Protein AF-A0A9X3UQM2-F1 (afdb_monomer)

Mean predicted aligned error: 10.27 Å

Solvent-accessible surface area (backbone atoms only — not comparable to full-atom values): 9586 Å² total; per-residue (Å²): 133,88,83,88,85,89,82,88,81,83,83,84,80,82,79,82,72,84,77,90,77,88,88,89,77,67,62,52,79,67,23,30,34,14,25,28,22,28,24,20,97,81,62,47,38,34,42,35,31,71,60,41,84,68,39,34,28,44,37,41,42,75,93,56,78,74,27,47,29,42,49,45,74,39,91,89,52,92,56,43,21,35,39,33,29,53,83,61,79,85,76,97,65,50,74,70,59,50,58,73,24,43,55,38,71,34,47,39,29,19,32,47,99,86,72,43,82,40,79,57,64,57,39,79,32,58,30,55,62,23,42,35,39,53,64,39,34,61,31,44,34,75,75,38,56,75,54,50,79,74,43,61,56,76,43,60,27,37,25,36,55,75,47,64,65,133

Foldseek 3Di:
DDDDDDDDDDDDDDDDDDDPDDDDDPCQQQFFQQQWKWAQPVRQWIWGHPLDQQRKTWIHGHPDDIWTKTKDADDPDGAIKMWTFAPQDDDPDDPVSRVVGTLDIAGKWAQAPVRDTHGADGRRHRHGQKMFHPCNLVSCCVVPVVSCVVDPSVRRRMIGGDDGHD

Structure (mmCIF, N/CA/C/O backbone):
data_AF-A0A9X3UQM2-F1
#
_entry.id   AF-A0A9X3UQM2-F1
#
loop_
_atom_site.group_PDB
_atom_site.id
_atom_site.type_symbol
_atom_site.label_atom_id
_atom_site.label_alt_id
_atom_site.label_comp_id
_atom_site.label_asym_id
_atom_site.label_entity_id
_atom_site.label_seq_id
_atom_site.pdbx_PDB_ins_code
_atom_site.Cartn_x
_atom_site.Cartn_y
_atom_site.Cartn_z
_atom_site.occupancy
_atom_site.B_iso_or_equiv
_atom_site.auth_seq_id
_atom_site.auth_comp_id
_atom_site.auth_asym_id
_atom_site.auth_atom_id
_atom_site.pdbx_PDB_model_num
ATOM 1 N N . MET A 1 1 ? 24.537 -74.347 -50.959 1.00 43.81 1 MET A N 1
ATOM 2 C CA . MET A 1 1 ? 25.484 -74.059 -49.858 1.00 43.81 1 MET A CA 1
ATOM 3 C C . MET A 1 1 ? 25.973 -72.628 -50.028 1.00 43.81 1 MET A C 1
ATOM 5 O O . MET A 1 1 ? 26.372 -72.327 -51.144 1.00 43.81 1 MET A O 1
ATOM 9 N N . ARG A 1 2 ? 25.973 -71.830 -48.939 1.00 47.44 2 ARG A N 1
ATOM 10 C CA . ARG A 1 2 ? 26.542 -70.461 -48.794 1.00 47.44 2 ARG A CA 1
ATOM 11 C C . ARG A 1 2 ? 25.783 -69.357 -49.567 1.00 47.44 2 ARG A C 1
ATOM 13 O O . ARG A 1 2 ? 25.494 -69.543 -50.733 1.00 47.44 2 ARG A O 1
ATOM 20 N N . ASN A 1 3 ? 25.393 -68.207 -49.012 1.00 40.47 3 ASN A N 1
ATOM 21 C CA . ASN A 1 3 ? 25.809 -67.484 -47.807 1.00 40.47 3 ASN A CA 1
ATOM 22 C C . ASN A 1 3 ? 24.655 -66.624 -47.254 1.00 40.47 3 ASN A C 1
ATOM 24 O O . ASN A 1 3 ? 23.802 -66.161 -48.004 1.00 40.47 3 ASN A O 1
ATOM 28 N N . ALA A 1 4 ? 24.688 -66.398 -45.940 1.00 52.69 4 ALA A N 1
ATOM 29 C CA . ALA A 1 4 ? 23.843 -65.469 -45.199 1.00 52.69 4 ALA A CA 1
ATOM 30 C C . ALA A 1 4 ? 24.372 -64.024 -45.277 1.00 52.69 4 ALA A C 1
ATOM 32 O O . ALA A 1 4 ? 25.582 -63.826 -45.366 1.00 52.69 4 ALA A O 1
ATOM 33 N N . SER A 1 5 ? 23.472 -63.043 -45.155 1.00 58.25 5 SER A N 1
ATOM 34 C CA . SER A 1 5 ? 23.714 -61.797 -44.409 1.00 58.25 5 SER A CA 1
ATOM 35 C C . SER A 1 5 ? 22.386 -61.067 -44.126 1.00 58.25 5 SER A C 1
ATOM 37 O O . SER A 1 5 ? 21.577 -60.939 -45.047 1.00 58.25 5 SER A O 1
ATOM 39 N N . PRO A 1 6 ? 22.134 -60.606 -42.885 1.00 60.34 6 PRO A N 1
ATOM 40 C CA . PRO A 1 6 ? 20.903 -59.928 -42.483 1.00 60.34 6 PRO A CA 1
ATOM 41 C C . PRO A 1 6 ? 21.072 -58.401 -42.539 1.00 60.34 6 PRO A C 1
ATOM 43 O O . PRO A 1 6 ? 22.128 -57.880 -42.189 1.00 60.34 6 PRO A O 1
ATOM 46 N N . CYS A 1 7 ? 20.027 -57.669 -42.928 1.00 52.88 7 CYS A N 1
ATOM 47 C CA . CYS A 1 7 ? 19.988 -56.215 -42.776 1.00 52.88 7 CYS A CA 1
ATOM 48 C C . CYS A 1 7 ? 18.897 -55.859 -41.762 1.00 52.88 7 CYS A C 1
ATOM 50 O O . CYS A 1 7 ? 17.706 -56.020 -42.027 1.00 52.88 7 CYS A O 1
ATOM 52 N N . LEU A 1 8 ? 19.349 -55.458 -40.572 1.00 51.81 8 LEU A N 1
ATOM 53 C CA . LEU A 1 8 ? 18.561 -54.880 -39.489 1.00 51.81 8 LEU A CA 1
ATOM 54 C C . LEU A 1 8 ? 17.731 -53.691 -39.999 1.00 51.81 8 LEU A C 1
ATOM 56 O O . LEU A 1 8 ? 18.284 -52.766 -40.589 1.00 51.81 8 LEU A O 1
ATOM 60 N N . LEU A 1 9 ? 16.442 -53.654 -39.664 1.00 48.94 9 LEU A N 1
ATOM 61 C CA . LEU A 1 9 ? 15.661 -52.417 -39.628 1.00 48.94 9 LEU A CA 1
ATOM 62 C C . LEU A 1 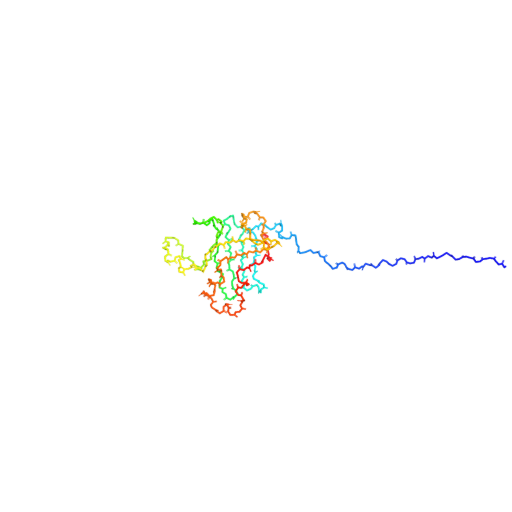9 ? 15.412 -52.068 -38.160 1.00 48.94 9 LEU A C 1
ATOM 64 O O . LEU A 1 9 ? 14.730 -52.792 -37.437 1.00 48.94 9 LEU A O 1
ATOM 68 N N . ALA A 1 10 ? 16.044 -50.983 -37.721 1.00 49.41 10 ALA A N 1
ATOM 69 C CA . ALA A 1 10 ? 15.932 -50.431 -36.382 1.00 49.41 10 ALA A CA 1
ATOM 70 C C . ALA A 1 10 ? 14.553 -49.779 -36.180 1.00 49.41 10 ALA A C 1
ATOM 72 O O . ALA A 1 10 ? 14.163 -48.898 -36.945 1.00 49.41 10 ALA A O 1
ATOM 73 N N . LEU A 1 11 ? 13.831 -50.180 -35.130 1.00 51.81 11 LEU A N 1
ATOM 74 C CA . LEU A 1 11 ? 12.711 -49.411 -34.588 1.00 51.81 11 LEU A CA 1
ATOM 75 C C . LEU A 1 11 ? 13.270 -48.237 -33.773 1.00 51.81 11 LEU A C 1
ATOM 77 O O . LEU A 1 11 ? 13.852 -48.445 -32.711 1.00 51.81 11 LEU A O 1
ATOM 81 N N . ALA A 1 12 ? 13.077 -47.008 -34.247 1.00 51.56 12 ALA A N 1
ATOM 82 C CA . ALA A 1 12 ? 13.293 -45.806 -33.449 1.00 51.56 12 ALA A CA 1
ATOM 83 C C . ALA A 1 12 ? 12.003 -45.481 -32.678 1.00 51.56 12 ALA A C 1
ATOM 85 O O . ALA A 1 12 ? 11.061 -44.918 -33.232 1.00 51.56 12 ALA A O 1
ATOM 86 N N . ALA A 1 13 ? 11.945 -45.864 -31.402 1.00 55.31 13 ALA A N 1
ATOM 87 C CA . ALA A 1 13 ? 10.910 -45.408 -30.482 1.00 55.31 13 ALA A CA 1
ATOM 88 C C . ALA A 1 13 ? 11.300 -44.021 -29.948 1.00 55.31 13 ALA A C 1
ATOM 90 O O . ALA A 1 13 ? 12.234 -43.893 -29.157 1.00 55.31 13 ALA A O 1
ATOM 91 N N . VAL A 1 14 ? 10.607 -42.975 -30.402 1.00 58.88 14 VAL A N 1
ATOM 92 C CA . VAL A 1 14 ? 10.754 -41.615 -29.867 1.00 58.88 14 VAL A CA 1
ATOM 93 C C . VAL A 1 14 ? 9.979 -41.545 -28.552 1.00 58.88 14 VAL A C 1
ATOM 95 O O . VAL A 1 14 ? 8.756 -41.435 -28.543 1.00 58.88 14 VAL A O 1
ATOM 98 N N . LEU A 1 15 ? 10.693 -41.651 -27.433 1.00 54.69 15 LEU A N 1
ATOM 99 C CA . LEU A 1 15 ? 10.165 -41.355 -26.104 1.00 54.69 15 LEU A CA 1
ATOM 100 C C . LEU A 1 15 ? 10.040 -39.832 -25.965 1.00 54.69 15 LEU A C 1
ATOM 102 O O . LEU A 1 15 ? 11.033 -39.143 -25.738 1.00 54.69 15 LEU A O 1
ATOM 106 N N . MET A 1 16 ? 8.825 -39.301 -26.116 1.00 62.22 16 MET A N 1
ATOM 107 C CA . MET A 1 16 ? 8.509 -37.948 -25.658 1.00 62.22 16 MET A CA 1
ATOM 108 C C . MET A 1 16 ? 8.443 -37.968 -24.129 1.00 62.22 16 MET A C 1
ATOM 110 O O . MET A 1 16 ? 7.482 -38.466 -23.546 1.00 62.22 16 MET A O 1
ATOM 114 N N . LEU A 1 17 ? 9.489 -37.460 -23.482 1.00 60.94 17 LEU A N 1
ATOM 115 C CA . LEU A 1 17 ? 9.449 -37.122 -22.064 1.00 60.94 17 LEU A CA 1
ATOM 116 C C . LEU A 1 17 ? 8.613 -35.840 -21.903 1.00 60.94 17 LEU A C 1
ATOM 118 O O . LEU A 1 17 ? 8.848 -34.887 -22.651 1.00 60.94 17 LEU A O 1
ATOM 122 N N . PRO A 1 18 ? 7.662 -35.770 -20.955 1.00 51.25 18 PRO A N 1
ATOM 123 C CA . PRO A 1 18 ? 7.092 -34.490 -20.566 1.00 51.25 18 PRO A CA 1
ATOM 124 C C . PRO A 1 18 ? 8.217 -33.640 -19.967 1.00 51.25 18 PRO A C 1
ATOM 126 O O . PRO A 1 18 ? 8.963 -34.119 -19.116 1.00 51.25 18 PRO A O 1
ATOM 129 N N . VAL A 1 19 ? 8.359 -32.402 -20.435 1.00 63.69 19 VAL A N 1
ATOM 130 C CA . VAL A 1 19 ? 9.179 -31.378 -19.780 1.00 63.69 19 VAL A CA 1
ATOM 131 C C . VAL A 1 19 ? 8.294 -30.760 -18.696 1.00 63.69 19 VAL A C 1
ATOM 133 O O . VAL A 1 19 ? 7.374 -30.022 -19.043 1.00 63.69 19 VAL A O 1
ATOM 136 N N . PRO A 1 20 ? 8.477 -31.069 -17.399 1.00 56.91 20 PRO A N 1
ATOM 137 C CA . PRO A 1 20 ? 7.855 -30.278 -16.358 1.00 56.91 20 PRO A CA 1
ATOM 138 C C . PRO A 1 20 ? 8.666 -28.992 -16.218 1.00 56.91 20 PRO A C 1
ATOM 140 O O . PRO A 1 20 ? 9.826 -29.013 -15.811 1.00 56.91 20 PRO A O 1
ATOM 143 N N . GLY A 1 21 ? 8.052 -27.874 -16.571 1.00 57.12 21 GLY A N 1
ATOM 144 C CA . GLY A 1 21 ? 8.591 -26.563 -16.260 1.00 57.12 21 GLY A CA 1
ATOM 145 C C . GLY A 1 21 ? 8.309 -25.554 -17.354 1.00 57.12 21 GLY A C 1
ATOM 146 O O . GLY A 1 21 ? 8.503 -25.843 -18.530 1.00 57.12 21 GLY A O 1
ATOM 147 N N . GLN A 1 22 ? 7.969 -24.349 -16.897 1.00 52.22 22 GLN A N 1
ATOM 148 C CA . GLN A 1 22 ? 7.834 -23.089 -17.631 1.00 52.22 22 GLN A CA 1
ATOM 149 C C . GLN A 1 22 ? 6.412 -22.774 -18.120 1.00 52.22 22 GLN A C 1
ATOM 151 O O . GLN A 1 22 ? 6.042 -23.171 -19.216 1.00 52.22 22 GLN A O 1
ATOM 156 N N . THR A 1 23 ? 5.664 -21.991 -17.325 1.00 44.75 23 THR A N 1
ATOM 157 C CA . THR A 1 23 ? 5.273 -20.601 -17.670 1.00 44.75 23 THR A CA 1
ATOM 158 C C . THR A 1 23 ? 4.591 -19.896 -16.483 1.00 44.75 23 THR A C 1
ATOM 160 O O . THR A 1 23 ? 3.390 -19.663 -16.512 1.00 44.75 23 THR A O 1
ATOM 163 N N . GLU A 1 24 ? 5.337 -19.501 -15.455 1.00 50.09 24 GLU A N 1
ATOM 164 C CA . GLU A 1 24 ? 4.841 -18.577 -14.417 1.00 50.09 24 GLU A CA 1
ATOM 165 C C . GLU A 1 24 ? 5.937 -17.553 -14.111 1.00 50.09 24 GLU A C 1
ATOM 167 O O . GLU A 1 24 ? 6.509 -17.549 -13.037 1.00 50.09 24 GLU A O 1
ATOM 172 N N . ASP A 1 25 ? 6.339 -16.758 -15.110 1.00 49.91 25 ASP A N 1
ATOM 173 C CA . ASP A 1 25 ? 7.289 -15.650 -14.872 1.00 49.91 25 ASP A CA 1
ATOM 174 C C . ASP A 1 25 ? 7.278 -14.562 -15.966 1.00 49.91 25 ASP A C 1
ATOM 176 O O . ASP A 1 25 ? 8.232 -13.816 -16.181 1.00 49.91 25 ASP A O 1
ATOM 180 N N . THR A 1 26 ? 6.194 -14.482 -16.747 1.00 49.75 26 THR A N 1
ATOM 181 C CA . THR A 1 26 ? 6.040 -13.452 -17.800 1.00 49.75 26 THR A CA 1
ATOM 182 C C . THR A 1 26 ? 4.916 -12.460 -17.527 1.00 49.75 26 THR A C 1
ATOM 184 O O . THR A 1 26 ? 4.798 -11.473 -18.253 1.00 49.75 26 THR A O 1
ATOM 187 N N . VAL A 1 27 ? 4.128 -12.684 -16.472 1.00 50.81 27 VAL A N 1
ATOM 188 C CA . VAL A 1 27 ? 3.041 -11.784 -16.064 1.00 50.81 27 VAL A CA 1
ATOM 189 C C . VAL A 1 27 ? 3.605 -10.556 -15.339 1.00 50.81 27 VAL A C 1
ATOM 191 O O . VAL A 1 27 ? 3.231 -9.439 -15.682 1.00 50.81 27 VAL A O 1
ATOM 194 N N . ALA A 1 28 ? 4.595 -10.722 -14.450 1.00 52.94 28 ALA A N 1
ATOM 195 C CA . ALA A 1 28 ? 5.180 -9.611 -13.687 1.00 52.94 28 ALA A CA 1
ATOM 196 C C . ALA A 1 28 ? 5.836 -8.538 -14.578 1.00 52.94 28 ALA A C 1
ATOM 198 O O . ALA A 1 28 ? 5.571 -7.352 -14.430 1.00 52.94 28 ALA A O 1
ATOM 199 N N . ARG A 1 29 ? 6.612 -8.938 -15.599 1.00 54.03 29 ARG A N 1
ATOM 200 C CA . ARG A 1 29 ? 7.302 -7.984 -16.497 1.00 54.03 29 ARG A CA 1
ATOM 201 C C . ARG A 1 29 ? 6.381 -7.213 -17.449 1.00 54.03 29 ARG A C 1
ATOM 203 O O . ARG A 1 29 ? 6.867 -6.347 -18.173 1.00 54.03 29 ARG A O 1
ATOM 210 N N . ARG A 1 30 ? 5.090 -7.547 -17.505 1.00 73.81 30 ARG A N 1
ATOM 211 C CA . ARG A 1 30 ? 4.103 -6.873 -18.364 1.00 73.81 30 ARG A CA 1
ATOM 212 C C . ARG A 1 30 ? 2.984 -6.204 -17.591 1.00 73.81 30 ARG A C 1
ATOM 214 O O . ARG A 1 30 ? 2.207 -5.506 -18.227 1.00 73.81 30 ARG A O 1
ATOM 221 N N . CYS A 1 31 ? 2.883 -6.427 -16.286 1.00 91.94 31 CYS A N 1
ATOM 222 C CA . CYS A 1 31 ? 1.831 -5.820 -15.500 1.00 91.94 31 CYS A CA 1
ATOM 223 C C . CYS A 1 31 ? 2.195 -4.368 -15.194 1.00 91.94 31 CYS A C 1
ATOM 225 O O . CYS A 1 31 ? 3.207 -4.156 -14.528 1.00 91.94 31 CYS A O 1
ATOM 227 N N . PRO A 1 32 ? 1.427 -3.368 -15.655 1.00 94.50 32 PRO A N 1
ATOM 228 C CA . PRO A 1 32 ? 1.555 -2.017 -15.132 1.00 94.50 32 PRO A CA 1
ATOM 229 C C . PRO A 1 32 ? 1.274 -2.025 -13.628 1.00 94.50 32 PRO A C 1
ATOM 231 O O . PRO A 1 32 ? 0.353 -2.708 -13.173 1.00 94.50 32 PRO A O 1
ATOM 234 N N . GLN A 1 33 ? 2.034 -1.254 -12.856 1.00 95.06 33 GLN A N 1
ATOM 235 C CA . GLN A 1 33 ? 1.885 -1.155 -11.405 1.00 95.06 33 GLN A CA 1
ATOM 236 C C . GLN A 1 33 ? 0.442 -0.817 -11.003 1.00 95.06 33 GLN A C 1
ATOM 238 O O . GLN A 1 33 ? -0.068 -1.352 -10.021 1.00 95.06 33 GLN A O 1
ATOM 243 N N . VAL A 1 34 ? -0.237 0.013 -11.794 1.00 95.94 34 VAL A N 1
ATOM 244 C CA . VAL A 1 34 ? -1.628 0.424 -11.572 1.00 95.94 34 VAL A CA 1
ATOM 245 C C . VAL A 1 34 ? -2.668 -0.688 -11.788 1.00 95.94 34 VAL A C 1
ATOM 247 O O . VAL A 1 34 ? -3.816 -0.535 -11.391 1.00 95.94 34 VAL A O 1
ATOM 250 N N . LEU A 1 35 ? -2.294 -1.818 -12.390 1.00 96.12 35 LEU A N 1
ATOM 251 C CA . LEU A 1 35 ? -3.168 -2.988 -12.569 1.00 96.12 35 LEU A CA 1
ATOM 252 C C . LEU A 1 35 ? -2.792 -4.145 -11.635 1.00 96.12 35 LEU A C 1
ATOM 254 O O . LEU A 1 35 ? -3.440 -5.193 -11.639 1.00 96.12 35 LEU A O 1
ATOM 258 N N . ALA A 1 36 ? -1.742 -3.983 -10.835 1.00 96.50 36 ALA A N 1
ATOM 259 C CA . ALA A 1 36 ? -1.208 -5.050 -10.010 1.00 96.50 36 ALA A CA 1
ATOM 260 C C . ALA A 1 36 ? -2.112 -5.379 -8.809 1.00 96.50 36 ALA A C 1
ATOM 262 O O . ALA A 1 36 ? -2.691 -4.498 -8.169 1.00 96.50 36 ALA A O 1
ATOM 263 N N . GLY A 1 37 ? -2.197 -6.669 -8.489 1.00 96.94 37 GLY A N 1
ATOM 264 C CA . GLY A 1 37 ? -2.782 -7.189 -7.258 1.00 96.94 37 GLY A CA 1
ATOM 265 C C . GLY A 1 37 ? -1.725 -7.918 -6.433 1.00 96.94 37 GLY A C 1
ATOM 266 O O . GLY A 1 37 ? -1.027 -8.793 -6.951 1.00 96.94 37 GLY A O 1
ATOM 267 N N . TYR A 1 38 ? -1.622 -7.565 -5.156 1.00 96.44 38 TYR A N 1
ATOM 268 C CA . TYR A 1 38 ? -0.663 -8.101 -4.200 1.00 96.44 38 TYR A CA 1
ATOM 269 C C . TYR A 1 38 ? -1.370 -8.809 -3.043 1.00 96.44 38 TYR A C 1
ATOM 271 O O . TYR A 1 38 ? -2.433 -8.363 -2.616 1.00 96.44 38 TYR A O 1
ATOM 279 N N . ALA A 1 39 ? -0.774 -9.869 -2.498 1.00 95.62 39 ALA A N 1
ATOM 280 C CA . ALA A 1 39 ? -1.339 -10.622 -1.380 1.00 95.62 39 ALA A CA 1
ATOM 281 C C . ALA A 1 39 ? -0.283 -11.141 -0.396 1.00 95.62 39 ALA A C 1
ATOM 283 O O . ALA A 1 39 ? 0.851 -11.445 -0.775 1.00 95.62 39 ALA A O 1
ATOM 284 N N . ALA A 1 40 ? -0.678 -11.281 0.869 1.00 92.88 40 ALA A N 1
ATOM 285 C CA . ALA A 1 40 ? 0.031 -12.121 1.829 1.00 92.88 40 ALA A CA 1
ATOM 286 C C . ALA A 1 40 ? -0.061 -13.599 1.402 1.00 92.88 40 ALA A C 1
ATOM 288 O O . ALA A 1 40 ? -0.925 -13.971 0.611 1.00 92.88 40 ALA A O 1
ATOM 289 N N . ASN A 1 41 ? 0.811 -14.466 1.926 1.00 87.31 41 ASN A N 1
ATOM 290 C CA . ASN A 1 41 ? 0.908 -15.859 1.456 1.00 87.31 41 ASN A CA 1
ATOM 291 C C . ASN A 1 41 ? -0.378 -16.688 1.634 1.00 87.31 41 ASN A C 1
ATOM 293 O O . ASN A 1 41 ? -0.534 -17.712 0.974 1.00 87.31 41 ASN A O 1
ATOM 297 N N . ASP A 1 42 ? -1.254 -16.299 2.559 1.00 85.81 42 ASP A N 1
ATOM 298 C CA . ASP A 1 42 ? -2.521 -16.970 2.856 1.00 85.81 42 ASP A CA 1
ATOM 299 C C . ASP A 1 42 ? -3.743 -16.270 2.232 1.00 85.81 42 ASP A C 1
ATOM 301 O O . ASP A 1 42 ? -4.879 -16.631 2.546 1.00 85.81 42 ASP A O 1
ATOM 305 N N . ASP A 1 43 ? -3.510 -15.264 1.378 1.00 88.00 43 ASP A N 1
ATOM 306 C CA . ASP A 1 43 ? -4.510 -14.399 0.738 1.00 88.00 43 ASP A CA 1
ATOM 307 C C . ASP A 1 43 ? -5.446 -13.649 1.705 1.00 88.00 43 ASP A C 1
ATOM 309 O O . ASP A 1 43 ? -6.406 -12.997 1.274 1.00 88.00 43 ASP A O 1
ATOM 313 N N . ALA A 1 44 ? -5.181 -13.689 3.015 1.00 90.50 44 ALA A N 1
ATOM 314 C CA . ALA A 1 44 ? -6.040 -13.056 4.010 1.00 90.50 44 ALA A CA 1
ATOM 315 C C . ALA A 1 44 ? -5.868 -11.530 4.060 1.00 90.50 44 ALA A C 1
ATOM 317 O O . ALA A 1 44 ? -6.737 -10.838 4.592 1.00 90.50 44 ALA A O 1
ATOM 318 N N . VAL A 1 45 ? -4.785 -11.014 3.474 1.00 94.00 45 VAL A N 1
ATOM 319 C CA . VAL A 1 45 ? -4.531 -9.589 3.245 1.00 94.00 45 VAL A CA 1
ATOM 320 C C . VAL A 1 45 ? -4.186 -9.388 1.775 1.00 94.00 45 VAL A C 1
ATOM 322 O O . VAL A 1 45 ? -3.271 -10.041 1.269 1.00 94.00 45 VAL A O 1
ATOM 325 N N . ARG A 1 46 ? -4.896 -8.485 1.091 1.00 96.44 46 ARG A N 1
ATOM 326 C CA . ARG A 1 46 ? -4.651 -8.145 -0.319 1.00 96.44 46 ARG A CA 1
ATOM 327 C C . ARG A 1 46 ? -4.688 -6.644 -0.571 1.00 96.44 46 ARG A C 1
ATOM 329 O O . ARG A 1 46 ? -5.417 -5.910 0.090 1.00 96.44 46 ARG A O 1
ATOM 336 N N . LEU A 1 47 ? -3.925 -6.212 -1.566 1.00 97.94 47 LEU A N 1
ATOM 337 C CA . LEU A 1 47 ? -3.921 -4.862 -2.116 1.00 97.94 47 LEU A CA 1
ATOM 338 C C . LEU A 1 47 ? -4.136 -4.960 -3.624 1.00 97.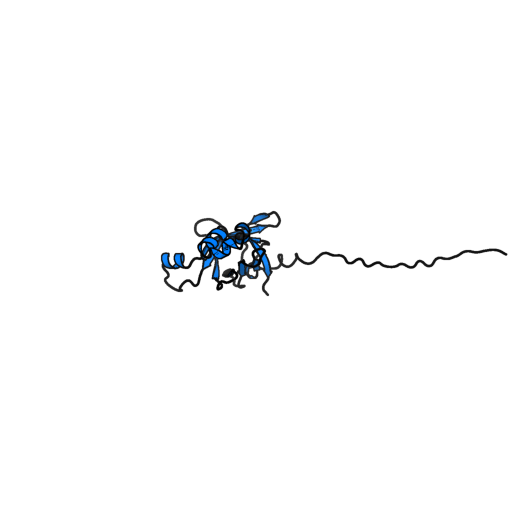94 47 LEU A C 1
ATOM 340 O O . LEU A 1 47 ? -3.325 -5.562 -4.319 1.00 97.94 47 LEU A O 1
ATOM 344 N N . GLU A 1 48 ? -5.199 -4.360 -4.139 1.00 97.81 48 GLU A N 1
ATOM 345 C CA . GLU A 1 48 ? -5.563 -4.423 -5.557 1.00 97.81 48 GLU A CA 1
ATOM 346 C C . GLU A 1 48 ? -5.640 -2.999 -6.113 1.00 97.81 48 GLU A C 1
ATOM 348 O O . GLU A 1 48 ? -6.509 -2.227 -5.711 1.00 97.81 48 GLU A O 1
ATOM 353 N N . PHE A 1 49 ? -4.716 -2.620 -7.001 1.00 97.75 49 PHE A N 1
ATOM 354 C CA . PHE A 1 49 ? -4.765 -1.306 -7.649 1.00 97.75 49 PHE A CA 1
ATOM 355 C C . PHE A 1 49 ? -5.961 -1.197 -8.599 1.00 97.75 49 PHE A C 1
ATOM 357 O O . PHE A 1 49 ? -6.338 -2.164 -9.243 1.00 97.75 49 PHE A O 1
ATOM 364 N N . ASN A 1 50 ? -6.555 -0.016 -8.732 1.00 95.25 50 ASN A N 1
ATOM 365 C CA . ASN A 1 50 ? -7.830 0.140 -9.445 1.00 95.25 50 ASN A CA 1
ATOM 366 C C . ASN A 1 50 ? -7.684 0.474 -10.944 1.00 95.25 50 ASN A C 1
ATOM 368 O O . ASN A 1 50 ? -8.675 0.805 -11.595 1.00 95.25 50 ASN A O 1
ATOM 372 N N . GLY A 1 51 ? -6.467 0.478 -11.494 1.00 94.19 51 GLY A N 1
ATOM 373 C CA . GLY A 1 51 ? -6.201 0.870 -12.885 1.00 94.19 51 GLY A CA 1
ATOM 374 C C . GLY A 1 51 ? -6.187 2.378 -13.153 1.00 94.19 51 GLY A C 1
ATOM 375 O O . GLY A 1 51 ? -6.038 2.790 -14.299 1.00 94.19 51 GLY A O 1
ATOM 376 N N . SER A 1 52 ? -6.336 3.216 -12.124 1.00 90.50 52 SER A N 1
ATOM 377 C CA . SER A 1 52 ? -6.381 4.674 -12.253 1.00 90.50 52 SER A CA 1
ATOM 378 C C . SER A 1 52 ? -5.010 5.339 -12.095 1.00 90.50 52 SER A C 1
ATOM 380 O O . SER A 1 52 ? -4.265 5.021 -11.174 1.00 90.50 52 SER A O 1
ATOM 382 N N . ASP A 1 53 ? -4.707 6.350 -12.915 1.00 89.31 53 ASP A N 1
ATOM 383 C CA . ASP A 1 53 ? -3.401 7.045 -12.923 1.00 89.31 53 ASP A CA 1
ATOM 384 C C . ASP A 1 53 ? -2.971 7.635 -11.565 1.00 89.31 53 ASP A C 1
ATOM 386 O O . ASP A 1 53 ? -1.786 7.841 -11.321 1.00 89.31 53 ASP A O 1
ATOM 390 N N . ASN A 1 54 ? -3.917 7.884 -10.655 1.00 91.12 54 ASN A N 1
ATOM 391 C CA . ASN A 1 54 ? -3.642 8.333 -9.286 1.00 91.12 54 ASN A CA 1
ATOM 392 C C . ASN A 1 54 ? -3.208 7.200 -8.332 1.00 91.12 54 ASN A C 1
ATOM 394 O O . ASN A 1 54 ? -3.139 7.433 -7.128 1.00 91.12 54 ASN A O 1
ATOM 398 N N . MET A 1 55 ? -2.975 5.985 -8.842 1.00 94.88 55 MET A N 1
ATOM 399 C CA . MET A 1 55 ? -2.520 4.818 -8.078 1.00 94.88 55 MET A CA 1
ATOM 400 C C . MET A 1 55 ? -3.372 4.547 -6.825 1.00 94.88 55 MET A C 1
ATOM 402 O O . MET A 1 55 ? -2.858 4.233 -5.752 1.00 94.88 55 MET A O 1
ATOM 406 N N . SER A 1 56 ? -4.695 4.671 -6.963 1.00 96.56 56 SER A N 1
ATOM 407 C CA . SER A 1 56 ? -5.630 4.228 -5.925 1.00 96.56 56 SER A CA 1
ATOM 408 C C . SER A 1 56 ? -5.746 2.704 -5.910 1.00 96.56 56 SER A C 1
ATOM 410 O O . SER A 1 56 ? -5.587 2.051 -6.947 1.00 96.56 56 SER A O 1
ATOM 412 N N . PHE A 1 57 ? -6.031 2.137 -4.743 1.00 97.81 57 PHE A N 1
ATOM 413 C CA . PHE A 1 57 ? -6.168 0.698 -4.555 1.00 97.81 57 PHE A CA 1
ATOM 414 C C . PHE A 1 57 ? -7.259 0.362 -3.539 1.00 97.81 57 PHE A C 1
ATOM 416 O O . PHE A 1 57 ? -7.589 1.169 -2.670 1.00 97.81 57 PHE A O 1
ATOM 423 N N . ARG A 1 58 ? -7.803 -0.851 -3.631 1.00 97.69 58 ARG A N 1
ATOM 424 C CA . ARG A 1 58 ? -8.594 -1.466 -2.562 1.00 97.69 58 ARG A CA 1
ATOM 425 C C . ARG A 1 58 ? -7.687 -2.291 -1.672 1.00 97.69 58 ARG A C 1
ATOM 427 O O . ARG A 1 58 ? -6.849 -3.048 -2.164 1.00 97.69 58 ARG A O 1
ATOM 434 N N . PHE A 1 59 ? -7.886 -2.179 -0.367 1.00 97.88 59 PHE A N 1
ATOM 435 C CA . PHE A 1 59 ? -7.206 -3.013 0.610 1.00 97.88 59 PHE A CA 1
ATOM 436 C C . PHE A 1 59 ? -8.211 -3.965 1.255 1.00 97.88 59 PHE A C 1
ATOM 438 O O . PHE A 1 59 ? -9.225 -3.545 1.812 1.00 97.88 59 PHE A O 1
ATOM 445 N N . LEU A 1 60 ? -7.957 -5.262 1.122 1.00 96.69 60 LEU A N 1
ATOM 446 C CA . LEU A 1 60 ? -8.878 -6.323 1.502 1.00 96.69 60 LEU A CA 1
ATOM 447 C C . LEU A 1 60 ? -8.288 -7.108 2.662 1.00 96.69 60 LEU A C 1
ATOM 449 O O . LEU A 1 60 ? -7.166 -7.605 2.575 1.00 96.69 60 LEU A O 1
ATOM 453 N N . VAL A 1 61 ? -9.081 -7.273 3.714 1.00 94.56 61 VAL A N 1
ATOM 454 C CA . VAL A 1 61 ? -8.760 -8.141 4.842 1.00 94.56 61 VAL A CA 1
ATOM 455 C C . VAL A 1 61 ? -9.876 -9.167 4.991 1.00 94.56 61 VAL A C 1
ATOM 457 O O . VAL A 1 61 ? -11.058 -8.828 4.958 1.00 94.56 61 VAL A O 1
ATOM 460 N N . ALA A 1 62 ? -9.522 -10.443 5.118 1.00 91.44 62 ALA A N 1
ATOM 461 C CA . ALA A 1 62 ? -10.497 -11.523 5.183 1.00 91.44 62 ALA A CA 1
ATOM 462 C C . ALA A 1 62 ? -11.418 -11.398 6.411 1.00 91.44 62 ALA A C 1
ATOM 464 O O . ALA A 1 62 ? -10.990 -11.620 7.544 1.00 91.44 62 ALA A O 1
ATOM 465 N N . GLY A 1 63 ? -12.704 -11.145 6.155 1.00 90.94 63 GLY A N 1
ATOM 466 C CA . GLY A 1 63 ? -13.732 -10.970 7.186 1.00 90.94 63 GLY A CA 1
ATOM 467 C C . GLY A 1 63 ? -14.104 -9.514 7.462 1.00 90.94 63 GLY A C 1
ATOM 468 O O . GLY A 1 63 ? -15.059 -9.288 8.197 1.00 90.94 63 GLY A O 1
ATOM 469 N N . GLU A 1 64 ? -13.415 -8.561 6.836 1.00 93.56 64 GLU A N 1
ATOM 470 C CA . GLU A 1 64 ? -13.676 -7.128 6.966 1.00 93.56 64 GLU A CA 1
ATOM 471 C C . GLU A 1 64 ? -14.295 -6.557 5.686 1.00 93.56 64 GLU A C 1
ATOM 473 O O . GLU A 1 64 ? -14.155 -7.119 4.593 1.00 93.56 64 GLU A O 1
ATOM 478 N N . GLU A 1 65 ? -14.953 -5.407 5.819 1.00 94.81 65 GLU A N 1
ATOM 479 C CA . GLU A 1 65 ? -15.294 -4.593 4.655 1.00 94.81 65 GLU A CA 1
ATOM 480 C C . GLU A 1 65 ? -14.009 -4.035 4.013 1.00 94.81 65 GLU A C 1
ATOM 482 O O . GLU A 1 65 ? -13.031 -3.760 4.714 1.00 94.81 65 GLU A O 1
ATOM 487 N N . PRO A 1 66 ? -13.973 -3.863 2.683 1.00 96.31 66 PRO A N 1
ATOM 488 C CA . PRO A 1 66 ? -12.809 -3.302 2.009 1.00 96.31 66 PRO A CA 1
ATOM 489 C C . PRO A 1 66 ? -12.490 -1.875 2.456 1.00 96.31 66 PRO A C 1
ATOM 491 O O . PRO A 1 66 ? -13.388 -1.044 2.581 1.00 96.31 66 PRO A O 1
ATOM 494 N N . TYR A 1 67 ? -11.200 -1.583 2.578 1.00 97.50 67 TYR A N 1
ATOM 495 C CA . TYR A 1 67 ? -10.680 -0.246 2.840 1.00 97.50 67 TYR A CA 1
ATOM 496 C C . TYR A 1 67 ? -10.224 0.427 1.542 1.00 97.50 67 TYR A C 1
ATOM 498 O O . TYR A 1 67 ? -9.821 -0.248 0.584 1.00 97.50 67 TYR A O 1
ATOM 506 N N . ASP A 1 68 ? -10.228 1.757 1.538 1.00 96.69 68 ASP A N 1
ATOM 507 C CA . ASP A 1 68 ? -9.745 2.561 0.418 1.00 96.69 68 ASP A CA 1
ATOM 508 C C . ASP A 1 68 ? -8.290 2.959 0.635 1.00 96.69 68 ASP A C 1
ATOM 510 O O . ASP A 1 68 ? -7.888 3.307 1.747 1.00 96.69 68 ASP A O 1
ATOM 514 N N . GLY A 1 69 ? -7.491 2.937 -0.426 1.00 97.06 69 GLY A N 1
ATOM 515 C CA . GLY A 1 69 ? -6.091 3.309 -0.347 1.00 97.06 69 GLY A CA 1
ATOM 516 C C . GLY A 1 69 ? -5.606 4.153 -1.511 1.00 97.06 69 GLY A C 1
ATOM 517 O O . GLY A 1 69 ? -6.120 4.090 -2.630 1.00 97.06 69 GLY A O 1
ATOM 518 N N . PHE A 1 70 ? -4.594 4.966 -1.222 1.00 95.69 70 PHE A N 1
ATOM 519 C CA . PHE A 1 70 ? -4.011 5.907 -2.170 1.00 95.69 70 PHE A CA 1
ATOM 520 C C . PHE A 1 70 ? -2.502 5.947 -2.008 1.00 95.69 70 PHE A C 1
ATOM 522 O O . PHE A 1 70 ? -1.994 5.888 -0.886 1.00 95.69 70 PHE A O 1
ATOM 529 N N . VAL A 1 71 ? -1.809 6.090 -3.132 1.00 96.88 71 VAL A N 1
ATOM 530 C CA . VAL A 1 71 ? -0.365 6.306 -3.198 1.00 96.88 71 VAL A CA 1
ATOM 531 C C . VAL A 1 71 ? -0.088 7.782 -3.480 1.00 96.88 71 VAL A C 1
ATOM 533 O O . VAL A 1 71 ? -0.804 8.418 -4.253 1.00 96.88 71 VAL A O 1
ATOM 536 N N . PHE A 1 72 ? 0.936 8.341 -2.842 1.00 95.25 72 PHE A N 1
ATOM 537 C CA . PHE A 1 72 ? 1.333 9.741 -2.995 1.00 95.25 72 PHE A CA 1
ATOM 538 C C . PHE A 1 72 ? 2.832 9.929 -2.729 1.00 95.25 72 PHE A C 1
ATOM 540 O O . PHE A 1 72 ? 3.480 9.097 -2.093 1.00 95.25 72 PHE A O 1
ATOM 547 N N . GLU A 1 73 ? 3.396 11.039 -3.207 1.00 94.81 73 GLU A N 1
ATOM 548 C CA . GLU A 1 73 ? 4.762 11.440 -2.855 1.00 94.81 73 GLU A CA 1
ATOM 549 C C . GLU A 1 73 ? 4.833 11.811 -1.369 1.00 94.81 73 GLU A C 1
ATOM 551 O O . GLU A 1 73 ? 4.015 12.587 -0.868 1.00 94.81 73 GLU A O 1
ATOM 556 N N . ALA A 1 74 ? 5.805 11.257 -0.647 1.00 92.81 74 ALA A N 1
ATOM 557 C CA . ALA A 1 74 ? 5.947 11.504 0.781 1.00 92.81 74 ALA A CA 1
ATOM 558 C C . ALA A 1 74 ? 6.307 12.979 1.070 1.00 92.81 74 ALA A C 1
ATOM 560 O O . ALA A 1 74 ? 7.221 13.550 0.483 1.00 92.81 74 ALA A O 1
ATOM 561 N N . GLU A 1 75 ? 5.593 13.604 2.013 1.00 86.38 75 GLU A N 1
ATOM 562 C CA . GLU A 1 75 ? 5.680 15.057 2.243 1.00 86.38 75 GLU A CA 1
ATOM 563 C C . GLU A 1 75 ? 6.969 15.501 2.958 1.00 86.38 75 GLU A C 1
ATOM 565 O O . GLU A 1 75 ? 7.475 16.596 2.719 1.00 86.38 75 GLU A O 1
ATOM 570 N N . ASN A 1 76 ? 7.489 14.673 3.871 1.00 84.75 76 ASN A N 1
ATOM 571 C CA . ASN A 1 76 ? 8.570 15.053 4.795 1.00 84.75 76 ASN A CA 1
ATOM 572 C C . ASN A 1 76 ? 9.906 14.352 4.511 1.00 84.75 76 ASN A C 1
ATOM 574 O O . ASN A 1 76 ? 10.924 14.693 5.115 1.00 84.75 76 ASN A O 1
ATOM 578 N N . GLU A 1 77 ? 9.914 13.367 3.618 1.00 88.06 77 GLU A N 1
ATOM 579 C CA . GLU A 1 77 ? 11.102 12.606 3.244 1.00 88.06 77 GLU A CA 1
ATOM 580 C C . GLU A 1 77 ? 10.956 12.086 1.806 1.00 88.06 77 GLU A C 1
ATOM 582 O O . GLU A 1 77 ? 9.830 11.856 1.376 1.00 88.06 77 GLU A O 1
ATOM 587 N N . PRO A 1 78 ? 12.050 11.906 1.043 1.00 91.00 78 PRO A N 1
ATOM 588 C CA . PRO A 1 78 ? 11.959 11.430 -0.334 1.00 91.00 78 PRO A CA 1
ATOM 589 C C . PRO A 1 78 ? 11.346 10.030 -0.432 1.00 91.00 78 PRO A C 1
ATOM 591 O O . PRO A 1 78 ? 11.660 9.154 0.377 1.00 91.00 78 PRO A O 1
ATOM 594 N N . GLY A 1 79 ? 10.550 9.812 -1.476 1.00 92.88 79 GLY A N 1
ATOM 595 C CA . GLY A 1 79 ? 10.002 8.508 -1.832 1.00 92.88 79 GLY A CA 1
ATOM 596 C C . GLY A 1 79 ? 8.483 8.507 -1.928 1.00 92.88 79 GLY A C 1
ATOM 597 O O . GLY A 1 79 ? 7.827 9.551 -1.932 1.00 92.88 79 GLY A O 1
ATOM 598 N N . ILE A 1 80 ? 7.939 7.298 -2.006 1.00 96.12 80 ILE A N 1
ATOM 599 C CA . ILE A 1 80 ? 6.519 7.046 -2.206 1.00 96.12 80 ILE A CA 1
ATOM 600 C C . ILE A 1 80 ? 5.908 6.526 -0.908 1.00 96.12 80 ILE A C 1
ATOM 602 O O . ILE A 1 80 ? 6.411 5.588 -0.286 1.00 96.12 80 ILE A O 1
ATOM 606 N N . ALA A 1 81 ? 4.800 7.135 -0.509 1.00 96.69 81 ALA A N 1
ATOM 607 C CA . ALA A 1 81 ? 3.998 6.720 0.624 1.00 96.69 81 ALA A CA 1
ATOM 608 C C . ALA A 1 81 ? 2.609 6.272 0.172 1.00 96.69 81 ALA A C 1
ATOM 610 O O . ALA A 1 81 ? 2.159 6.553 -0.938 1.00 96.69 81 ALA A O 1
ATOM 611 N N . GLY A 1 82 ? 1.933 5.568 1.068 1.00 96.56 82 GLY A N 1
ATOM 612 C CA . GLY A 1 82 ? 0.536 5.227 0.922 1.00 96.56 82 GLY A CA 1
ATOM 613 C C . GLY A 1 82 ? -0.249 5.497 2.190 1.00 96.56 82 GLY A C 1
ATOM 614 O O . GLY A 1 82 ? 0.303 5.718 3.274 1.00 96.56 82 GLY A O 1
ATOM 615 N N . VAL A 1 83 ? -1.564 5.465 2.031 1.00 96.81 83 VAL A N 1
ATOM 616 C CA . VAL A 1 83 ? -2.531 5.517 3.122 1.00 96.81 83 VAL A CA 1
ATOM 617 C C . VAL A 1 83 ? -3.616 4.475 2.880 1.00 96.81 83 VAL A C 1
ATOM 619 O O . VAL A 1 83 ? -3.969 4.220 1.732 1.00 96.81 83 VAL A O 1
ATOM 622 N N . ILE A 1 84 ? -4.127 3.882 3.956 1.00 97.88 84 ILE A N 1
ATOM 623 C CA . ILE A 1 84 ? -5.327 3.040 3.968 1.00 97.88 84 ILE A CA 1
ATOM 624 C C . ILE A 1 84 ? -6.330 3.702 4.908 1.00 97.88 84 ILE A C 1
ATOM 626 O O . ILE A 1 84 ? -5.993 4.034 6.049 1.00 97.88 84 ILE A O 1
ATOM 630 N N . LEU A 1 85 ? -7.547 3.900 4.421 1.00 95.69 85 LEU A N 1
ATOM 631 C CA . LEU A 1 85 ? -8.627 4.633 5.063 1.00 95.69 85 LEU A CA 1
ATOM 632 C C . LEU A 1 85 ? -9.839 3.721 5.252 1.00 95.69 85 LEU A C 1
ATOM 634 O O . LEU A 1 85 ? -10.200 2.948 4.365 1.00 95.69 85 LEU A O 1
ATOM 638 N N . ASP A 1 86 ? -10.492 3.848 6.399 1.00 95.12 86 ASP A N 1
ATOM 639 C CA . ASP A 1 86 ? -11.757 3.186 6.693 1.00 95.12 86 ASP A CA 1
ATOM 640 C C . ASP A 1 86 ? -12.897 4.195 6.631 1.00 95.12 86 ASP A C 1
ATOM 642 O O . ASP A 1 86 ? -13.174 4.889 7.612 1.00 95.12 86 ASP A O 1
ATOM 646 N N . ASN A 1 87 ? -13.530 4.278 5.455 1.00 88.19 87 ASN A N 1
ATOM 647 C CA . ASN A 1 87 ? -14.733 5.076 5.218 1.00 88.19 87 ASN A CA 1
ATOM 648 C C . ASN A 1 87 ? -14.616 6.510 5.765 1.00 88.19 87 ASN A C 1
ATOM 650 O O . ASN A 1 87 ? -15.503 7.006 6.468 1.00 88.19 87 ASN A O 1
ATOM 654 N N . CYS A 1 88 ? -13.488 7.168 5.475 1.00 88.75 88 CYS A N 1
ATOM 655 C CA . CYS A 1 88 ? -13.266 8.544 5.899 1.00 88.75 88 CYS A CA 1
ATOM 656 C C . CYS A 1 88 ? -14.332 9.482 5.309 1.00 88.75 88 CYS A C 1
ATOM 658 O O . CYS A 1 88 ? -14.695 9.329 4.143 1.00 88.75 88 CYS A O 1
ATOM 660 N N . PRO A 1 89 ? -14.823 10.467 6.082 1.00 84.25 89 PRO A N 1
ATOM 661 C CA . PRO A 1 89 ? -15.772 11.445 5.573 1.00 84.25 89 PRO A CA 1
ATOM 662 C C . PRO A 1 89 ? -15.158 12.297 4.455 1.00 84.25 89 PRO A C 1
ATOM 664 O O . PRO A 1 89 ? -13.976 12.632 4.484 1.00 84.25 89 PRO A O 1
ATOM 667 N N . ASP A 1 90 ? -15.984 12.686 3.488 1.00 79.31 90 ASP A N 1
ATOM 668 C CA . ASP A 1 90 ? -15.596 13.622 2.434 1.00 79.31 90 ASP A CA 1
ATOM 669 C C . ASP A 1 90 ? -15.722 15.084 2.902 1.00 79.31 90 ASP A C 1
ATOM 671 O O . ASP A 1 90 ? -16.601 15.430 3.697 1.00 79.31 90 ASP A O 1
ATOM 675 N N . GLY A 1 91 ? -14.912 15.980 2.326 1.00 78.94 91 GLY A N 1
ATOM 676 C CA . GLY A 1 91 ? -15.043 17.432 2.497 1.00 78.94 91 GLY A CA 1
ATOM 677 C C . GLY A 1 91 ? -14.002 18.053 3.429 1.00 78.94 91 GLY A C 1
ATOM 678 O O . GLY A 1 91 ? -12.836 17.673 3.403 1.00 78.94 91 GLY A O 1
ATOM 679 N N . ASP A 1 92 ? -14.406 19.068 4.198 1.00 77.12 92 ASP A N 1
ATOM 680 C CA . ASP A 1 92 ? -13.530 19.786 5.137 1.00 77.12 92 ASP A CA 1
ATOM 681 C C . ASP A 1 92 ? -13.324 18.957 6.409 1.00 77.12 92 ASP A C 1
ATOM 683 O O . ASP A 1 92 ? -13.944 19.187 7.447 1.00 77.12 92 ASP A O 1
ATOM 687 N N . VAL A 1 93 ? -12.504 17.920 6.274 1.00 80.06 93 VAL A N 1
ATOM 688 C CA . VAL A 1 93 ? -12.122 17.030 7.364 1.00 80.06 93 VAL A CA 1
ATOM 689 C C . VAL A 1 93 ? -10.955 17.616 8.139 1.00 80.06 93 VAL A C 1
ATOM 691 O O . VAL A 1 93 ? -9.915 17.982 7.583 1.00 80.06 93 VAL A O 1
ATOM 694 N N . THR A 1 94 ? -11.105 17.689 9.457 1.00 80.69 94 THR A N 1
ATOM 695 C CA . THR A 1 94 ? -10.002 18.099 10.324 1.00 80.69 94 THR A CA 1
ATOM 696 C C . THR A 1 94 ? -8.990 16.961 10.481 1.00 80.69 94 THR A C 1
ATOM 698 O O . THR A 1 94 ? -9.314 15.785 10.308 1.00 80.69 94 THR A O 1
ATOM 701 N N . GLY A 1 95 ? -7.751 17.286 10.870 1.00 79.81 95 GLY A N 1
ATOM 702 C CA . GLY A 1 95 ? -6.706 16.274 11.082 1.00 79.81 95 GLY A CA 1
ATOM 703 C C . GLY A 1 95 ? -7.096 15.189 12.094 1.00 79.81 95 GLY A C 1
ATOM 704 O O . GLY A 1 95 ? -6.752 14.032 11.908 1.00 79.81 95 GLY A O 1
ATOM 705 N N . VAL A 1 96 ? -7.893 15.528 13.114 1.00 82.19 96 VAL A N 1
ATOM 706 C CA . VAL A 1 96 ? -8.357 14.557 14.122 1.00 82.19 96 VAL A CA 1
ATOM 707 C C . VAL A 1 96 ? -9.335 13.543 13.526 1.00 82.19 96 VAL A C 1
ATOM 709 O O . VAL A 1 96 ? -9.290 12.366 13.876 1.00 82.19 96 VAL A O 1
ATOM 712 N N . GLU A 1 97 ? -10.220 13.989 12.637 1.00 82.62 97 GLU A N 1
ATOM 713 C CA . GLU A 1 97 ? -11.182 13.109 11.967 1.00 82.62 97 GLU A CA 1
ATOM 714 C C . GLU A 1 97 ? -10.474 12.195 10.967 1.00 82.62 97 GLU A C 1
ATOM 716 O O . GLU A 1 97 ? -10.730 10.991 10.959 1.00 82.62 97 GLU A O 1
ATOM 721 N N . LEU A 1 98 ? -9.522 12.742 10.204 1.00 85.69 98 LEU A N 1
ATOM 722 C CA . LEU A 1 98 ? -8.664 11.962 9.310 1.00 85.69 98 LEU A CA 1
ATOM 723 C C . LEU A 1 98 ? -7.840 10.914 10.063 1.00 85.69 98 LEU A C 1
ATOM 725 O O . LEU A 1 98 ? -7.767 9.767 9.626 1.00 85.69 98 LEU A O 1
ATOM 729 N N . ASP A 1 99 ? -7.247 11.273 11.200 1.00 87.88 99 ASP A N 1
ATOM 730 C CA . ASP A 1 99 ? -6.458 10.341 12.008 1.00 87.88 99 ASP A CA 1
ATOM 731 C C . ASP A 1 99 ? -7.320 9.203 12.575 1.00 87.88 99 ASP A C 1
ATOM 733 O O . ASP A 1 99 ? -6.854 8.071 12.694 1.00 87.88 99 ASP A O 1
ATOM 737 N N . ALA A 1 100 ? -8.586 9.477 12.908 1.00 89.12 100 ALA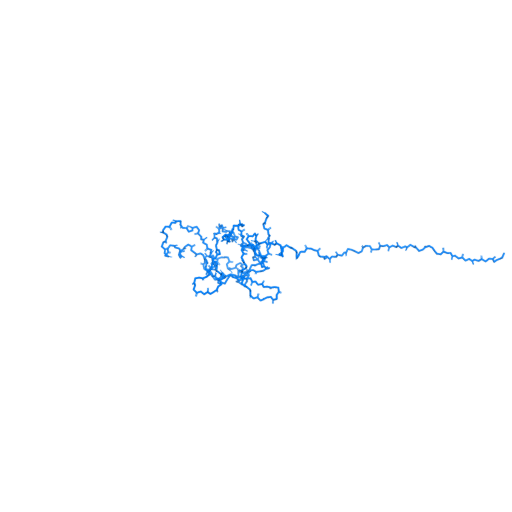 A N 1
ATOM 738 C CA . ALA A 1 100 ? -9.500 8.479 13.461 1.00 89.12 100 ALA A CA 1
ATOM 739 C C . ALA A 1 100 ? -9.946 7.426 12.433 1.00 89.12 100 ALA A C 1
ATOM 741 O O . ALA A 1 100 ? -10.208 6.280 12.812 1.00 89.12 100 ALA A O 1
ATOM 742 N N . CYS A 1 101 ? -10.038 7.805 11.157 1.00 92.44 101 CYS A N 1
ATOM 743 C CA . CYS A 1 101 ? -10.419 6.912 10.061 1.00 92.44 101 CYS A CA 1
ATOM 744 C C . CYS A 1 101 ? -9.216 6.402 9.244 1.00 92.44 101 CYS A C 1
ATOM 746 O O . CYS A 1 101 ? -9.379 5.547 8.377 1.00 92.44 101 CYS A O 1
ATOM 748 N N . THR A 1 102 ? -7.995 6.866 9.530 1.00 95.19 102 THR A N 1
ATOM 749 C CA . THR A 1 102 ? -6.771 6.322 8.929 1.00 95.19 102 THR A CA 1
ATOM 750 C C . THR A 1 102 ? -6.401 5.002 9.602 1.00 95.19 102 THR A C 1
ATOM 752 O O . THR A 1 102 ? -6.091 4.955 10.793 1.00 95.19 102 THR A O 1
ATOM 755 N N . VAL A 1 103 ? -6.385 3.919 8.826 1.00 96.62 103 VAL A N 1
ATOM 756 C CA . VAL A 1 103 ? -5.932 2.597 9.282 1.00 96.62 103 VAL A CA 1
ATOM 757 C C . VAL A 1 103 ? -4.412 2.537 9.285 1.00 96.62 103 VAL A C 1
ATOM 759 O O . VAL A 1 103 ? -3.814 2.138 10.279 1.00 96.62 103 VAL A O 1
ATOM 762 N N . TRP A 1 104 ? -3.782 2.958 8.189 1.00 97.38 104 TRP A N 1
ATOM 763 C CA . TRP A 1 104 ? -2.331 2.939 8.025 1.00 97.38 104 TRP A CA 1
ATOM 764 C C . TRP A 1 104 ? -1.874 4.119 7.173 1.00 97.38 104 TRP A C 1
ATOM 766 O O . TRP A 1 104 ? -2.572 4.534 6.250 1.00 97.38 104 TRP A O 1
ATOM 776 N N . ARG A 1 105 ? -0.681 4.636 7.467 1.00 96.00 105 ARG A N 1
ATOM 777 C CA . ARG A 1 105 ? 0.051 5.577 6.620 1.00 96.00 105 ARG A CA 1
ATOM 778 C C . ARG A 1 105 ? 1.538 5.284 6.744 1.00 96.00 105 ARG A C 1
ATOM 780 O O . ARG A 1 105 ? 2.057 5.245 7.860 1.00 96.00 105 ARG A O 1
ATOM 787 N N . GLY A 1 106 ? 2.228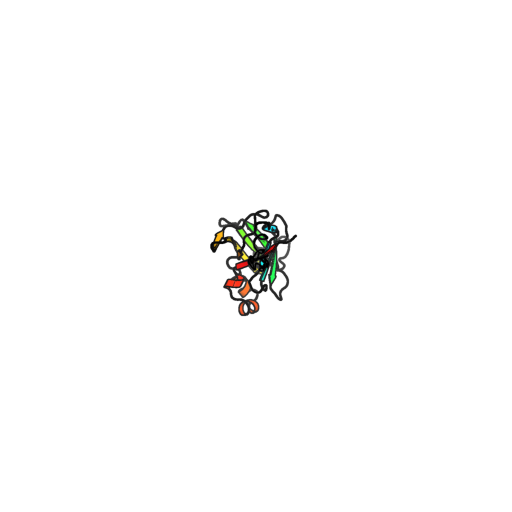 5.110 5.625 1.00 95.81 106 GLY A N 1
ATOM 788 C CA . GLY A 1 106 ? 3.646 4.767 5.647 1.00 95.81 106 GLY A CA 1
ATOM 789 C C . GLY A 1 106 ? 4.273 4.704 4.264 1.00 95.81 106 GLY A C 1
ATOM 790 O O . GLY A 1 106 ? 3.601 4.867 3.251 1.00 95.81 106 GLY A O 1
ATOM 791 N N . HIS A 1 107 ? 5.584 4.472 4.231 1.00 96.88 107 HIS A N 1
ATOM 792 C CA . HIS A 1 107 ? 6.312 4.295 2.975 1.00 96.88 107 HIS A CA 1
ATOM 793 C C . HIS A 1 107 ? 5.977 2.976 2.298 1.00 96.88 107 HIS A C 1
ATOM 795 O O . HIS A 1 107 ? 5.801 1.950 2.964 1.00 96.88 107 HIS A O 1
ATOM 801 N N . MET A 1 108 ? 5.974 3.022 0.971 1.00 97.19 108 MET A N 1
ATOM 802 C CA . MET A 1 108 ? 5.790 1.873 0.099 1.00 97.19 108 MET A CA 1
ATOM 803 C C . MET A 1 108 ? 7.050 1.654 -0.724 1.00 97.19 108 MET A C 1
ATOM 805 O O . MET A 1 108 ? 7.552 2.568 -1.380 1.00 97.19 108 MET A O 1
ATOM 809 N N . TYR A 1 109 ? 7.536 0.419 -0.718 1.00 96.31 109 TYR A N 1
ATOM 810 C CA . TYR A 1 109 ? 8.708 0.029 -1.488 1.00 96.31 109 TYR A CA 1
ATOM 811 C C . TYR A 1 109 ? 8.437 -1.231 -2.292 1.00 96.31 109 TYR A C 1
ATOM 813 O O . TYR A 1 109 ? 7.699 -2.111 -1.849 1.00 96.31 109 TYR A O 1
ATOM 821 N N . GLY A 1 110 ? 9.099 -1.351 -3.435 1.00 95.88 110 GLY A N 1
ATOM 822 C CA . GLY A 1 110 ? 9.265 -2.638 -4.087 1.00 95.88 110 GLY A CA 1
ATOM 823 C C . GLY A 1 110 ? 10.392 -3.439 -3.456 1.00 95.88 110 GLY A C 1
ATOM 824 O O . GLY A 1 110 ? 11.344 -2.877 -2.912 1.00 95.88 110 GLY A O 1
ATOM 825 N N . ILE A 1 111 ? 10.302 -4.756 -3.573 1.00 93.00 111 ILE A N 1
ATOM 826 C CA . ILE A 1 111 ? 11.407 -5.674 -3.326 1.00 93.00 111 ILE A CA 1
ATOM 827 C C . ILE A 1 111 ? 11.784 -6.306 -4.668 1.00 93.00 111 ILE A C 1
ATOM 829 O O . ILE A 1 111 ? 10.931 -6.880 -5.348 1.00 93.00 111 ILE A O 1
ATOM 833 N N . ASP A 1 112 ? 13.044 -6.139 -5.068 1.00 85.44 112 ASP A N 1
ATOM 834 C CA . ASP A 1 112 ? 13.581 -6.702 -6.308 1.00 85.44 112 ASP A CA 1
ATOM 835 C C . ASP A 1 112 ? 13.898 -8.204 -6.181 1.00 85.44 112 ASP A C 1
ATOM 837 O O . ASP A 1 112 ? 13.874 -8.782 -5.092 1.00 85.44 112 ASP A O 1
ATOM 841 N N . ASP A 1 113 ? 14.242 -8.838 -7.305 1.00 81.25 113 ASP A N 1
ATOM 842 C CA . ASP A 1 113 ? 14.559 -10.273 -7.381 1.00 81.25 113 ASP A CA 1
ATOM 843 C C . ASP A 1 113 ? 15.750 -10.694 -6.490 1.00 81.25 113 ASP A C 1
ATOM 845 O O . ASP A 1 113 ? 15.921 -11.877 -6.192 1.00 81.25 113 ASP A O 1
ATOM 849 N N . ASN A 1 114 ? 16.586 -9.745 -6.053 1.00 85.62 114 ASN A N 1
ATOM 850 C CA . ASN A 1 114 ? 17.716 -9.987 -5.152 1.00 85.62 114 ASN A CA 1
ATOM 851 C C . ASN A 1 114 ? 17.353 -9.743 -3.676 1.00 85.62 114 ASN A C 1
ATOM 853 O O . ASN A 1 114 ? 18.225 -9.841 -2.806 1.00 85.62 114 ASN A O 1
ATOM 857 N N . GLY A 1 115 ? 16.094 -9.410 -3.381 1.00 86.69 115 GLY A N 1
ATOM 858 C CA . GLY A 1 115 ? 15.628 -9.032 -2.049 1.00 86.69 115 GLY A CA 1
ATOM 859 C C . GLY A 1 115 ? 15.992 -7.598 -1.648 1.00 86.69 115 GLY A C 1
ATOM 860 O O . GLY A 1 115 ? 15.876 -7.251 -0.468 1.00 86.69 115 GLY A O 1
ATOM 861 N N . GLY A 1 116 ? 16.458 -6.779 -2.592 1.00 93.00 116 GLY A N 1
ATOM 862 C CA . GLY A 1 116 ? 16.791 -5.374 -2.390 1.00 93.00 116 GLY A CA 1
ATOM 863 C C . GLY A 1 116 ? 15.551 -4.485 -2.395 1.00 93.00 116 GLY A C 1
ATOM 864 O O . GLY A 1 116 ? 14.615 -4.706 -3.155 1.00 93.00 116 GLY A O 1
ATOM 865 N N . THR A 1 117 ? 15.547 -3.458 -1.548 1.00 94.38 117 THR A N 1
ATOM 866 C CA . THR A 1 117 ? 14.487 -2.445 -1.538 1.00 94.38 117 THR A CA 1
ATOM 867 C C . THR A 1 117 ? 14.674 -1.478 -2.706 1.00 94.38 117 THR A C 1
ATOM 869 O O . THR A 1 117 ? 15.737 -0.866 -2.8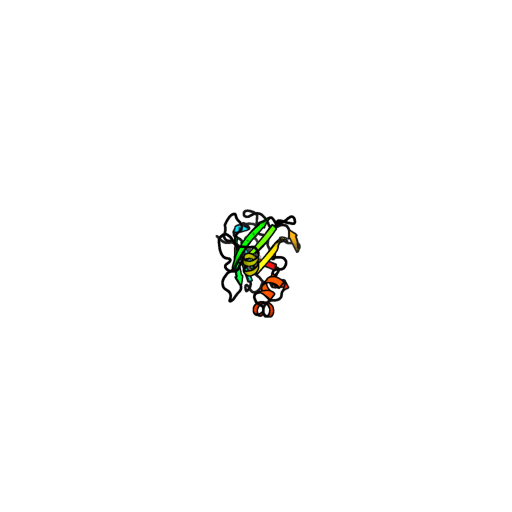33 1.00 94.38 117 THR A O 1
ATOM 872 N N . VAL A 1 118 ? 13.632 -1.297 -3.514 1.00 94.50 118 VAL A N 1
ATOM 873 C CA . VAL A 1 118 ? 13.567 -0.324 -4.612 1.00 94.50 118 VAL A CA 1
ATOM 874 C C . VAL A 1 118 ? 12.394 0.633 -4.411 1.00 94.50 118 VAL A C 1
ATOM 876 O O . VAL A 1 118 ? 11.430 0.327 -3.709 1.00 94.50 118 VAL A O 1
ATOM 879 N N . GLU A 1 119 ? 12.475 1.811 -5.020 1.00 93.81 119 GLU A N 1
ATOM 880 C CA . GLU A 1 119 ? 11.347 2.740 -5.053 1.00 93.81 119 GLU A CA 1
ATOM 881 C C . GLU A 1 119 ? 10.175 2.123 -5.828 1.00 93.81 119 GLU A C 1
ATOM 883 O O . GLU A 1 119 ? 10.379 1.389 -6.800 1.00 93.81 119 GLU A O 1
ATOM 888 N N . LEU A 1 120 ? 8.948 2.394 -5.381 1.00 94.44 120 LEU A N 1
ATOM 889 C CA . LEU A 1 120 ? 7.761 1.972 -6.110 1.00 94.44 120 LEU A CA 1
ATOM 890 C C . LEU A 1 120 ? 7.676 2.751 -7.429 1.00 94.44 120 LEU A C 1
ATOM 892 O O . LEU A 1 120 ? 7.778 3.974 -7.439 1.00 94.44 120 LEU A O 1
ATOM 896 N N . GLY A 1 121 ? 7.503 2.039 -8.541 1.00 91.62 121 GLY A N 1
ATOM 897 C CA . GLY A 1 121 ? 7.387 2.662 -9.856 1.00 91.62 121 GLY A CA 1
ATOM 898 C C . GLY A 1 121 ? 6.108 3.490 -10.016 1.00 91.62 121 GLY A C 1
ATOM 899 O O . GLY A 1 121 ? 5.137 3.315 -9.281 1.00 91.62 121 GLY A O 1
ATOM 900 N N . ALA A 1 122 ? 6.104 4.365 -11.025 1.00 93.50 122 ALA A N 1
ATOM 901 C CA . ALA A 1 122 ? 4.912 5.091 -11.459 1.00 93.50 122 ALA A CA 1
ATOM 902 C C . ALA A 1 122 ? 3.806 4.138 -11.961 1.00 93.50 122 ALA A C 1
ATOM 904 O O . ALA A 1 122 ? 4.048 2.955 -12.195 1.00 93.50 122 ALA A O 1
ATOM 905 N N . ALA A 1 123 ? 2.597 4.665 -12.176 1.00 93.88 123 ALA A N 1
ATOM 906 C CA . ALA A 1 123 ? 1.410 3.893 -12.558 1.00 93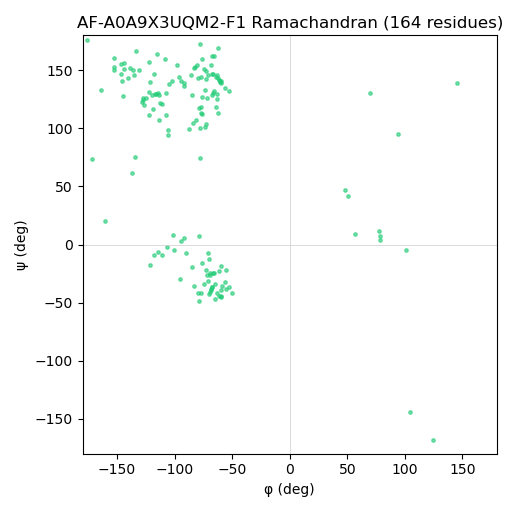.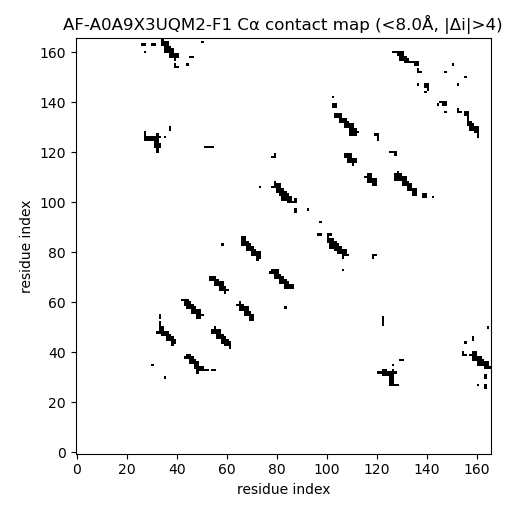88 123 ALA A CA 1
ATOM 907 C C . ALA A 1 123 ? 1.623 2.941 -13.758 1.00 93.88 123 ALA A C 1
ATOM 909 O O . ALA A 1 123 ? 1.171 1.794 -13.730 1.00 93.88 123 ALA A O 1
ATOM 910 N N . ASP A 1 124 ? 2.331 3.394 -14.794 1.00 93.81 124 ASP A N 1
ATOM 911 C CA . ASP A 1 124 ? 2.608 2.650 -16.029 1.00 93.81 124 ASP A CA 1
ATOM 912 C C . ASP A 1 124 ? 3.899 1.815 -15.980 1.00 93.81 124 ASP A C 1
ATOM 914 O O . ASP A 1 124 ? 4.172 1.033 -16.897 1.00 93.81 124 ASP A O 1
ATOM 918 N N . ALA A 1 125 ? 4.695 1.954 -14.917 1.00 93.00 125 ALA A N 1
ATOM 919 C CA . ALA A 1 125 ? 5.915 1.183 -14.738 1.00 93.00 125 ALA A CA 1
ATOM 920 C C . ALA A 1 125 ? 5.592 -0.303 -14.491 1.00 93.00 125 ALA A C 1
ATOM 922 O O . ALA A 1 125 ? 4.517 -0.624 -13.979 1.00 93.00 125 ALA A O 1
ATOM 923 N N . PRO A 1 126 ? 6.512 -1.230 -14.813 1.00 93.38 126 PRO A N 1
ATOM 924 C CA . PRO A 1 126 ? 6.338 -2.635 -14.468 1.00 93.38 126 PRO A CA 1
ATOM 925 C C . PRO A 1 126 ? 6.133 -2.825 -12.963 1.00 93.38 126 PRO A C 1
ATOM 927 O O . PRO A 1 126 ? 6.878 -2.264 -12.157 1.00 93.38 126 PRO A O 1
ATOM 930 N N . ALA A 1 127 ? 5.150 -3.646 -12.608 1.00 94.44 127 ALA A N 1
ATOM 931 C CA . ALA A 1 127 ? 4.861 -4.021 -11.238 1.00 94.44 127 ALA A CA 1
ATOM 932 C C . ALA A 1 127 ? 6.061 -4.728 -10.598 1.00 94.44 127 ALA A C 1
ATOM 934 O O . ALA A 1 127 ? 6.729 -5.564 -11.217 1.00 94.44 127 ALA A O 1
ATOM 935 N N . VAL A 1 128 ? 6.313 -4.405 -9.335 1.00 94.12 128 VAL A N 1
ATOM 936 C CA . VAL A 1 128 ? 7.327 -5.083 -8.522 1.00 94.12 128 VAL A CA 1
ATOM 937 C C . VAL A 1 128 ? 6.844 -6.484 -8.142 1.00 94.12 128 VAL A C 1
ATOM 939 O O . VAL A 1 128 ? 5.649 -6.716 -7.993 1.00 94.12 128 VAL A O 1
ATOM 942 N N . GLY A 1 129 ? 7.759 -7.444 -7.980 1.00 92.62 129 GLY A N 1
ATOM 943 C CA . GLY A 1 129 ? 7.386 -8.820 -7.617 1.00 92.62 129 GLY A CA 1
ATOM 944 C C . GLY A 1 129 ? 6.854 -8.945 -6.186 1.00 92.62 129 GLY A C 1
ATOM 945 O O . GLY A 1 129 ? 6.054 -9.828 -5.885 1.00 92.62 129 GLY A O 1
ATOM 946 N N . GLN A 1 130 ? 7.268 -8.037 -5.303 1.00 94.56 130 GLN A N 1
ATOM 947 C CA . GLN A 1 130 ? 6.795 -7.951 -3.929 1.00 94.56 130 GLN A CA 1
ATOM 948 C C . GLN A 1 130 ? 6.755 -6.486 -3.490 1.00 94.56 130 GLN A C 1
ATOM 950 O O . GLN A 1 130 ? 7.643 -5.694 -3.811 1.00 94.56 130 GLN A O 1
ATOM 955 N N . LEU A 1 131 ? 5.714 -6.143 -2.745 1.00 96.00 131 LEU A N 1
ATOM 956 C CA . LEU A 1 131 ? 5.470 -4.840 -2.153 1.00 96.00 131 LEU A CA 1
ATOM 957 C C . LEU A 1 131 ? 5.751 -4.909 -0.651 1.00 96.00 131 LEU A C 1
ATOM 959 O O . LEU A 1 131 ? 5.366 -5.866 0.015 1.00 96.00 131 LEU A O 1
ATOM 963 N N . HIS A 1 132 ? 6.397 -3.887 -0.109 1.00 96.12 132 HIS A N 1
ATOM 964 C CA . HIS A 1 132 ? 6.656 -3.731 1.317 1.00 96.12 132 HIS A CA 1
ATOM 965 C C . HIS A 1 132 ? 5.974 -2.452 1.807 1.00 96.12 132 HIS A C 1
ATOM 967 O O . HIS A 1 132 ? 6.320 -1.356 1.360 1.00 96.12 132 HIS A O 1
ATOM 973 N N . LEU A 1 133 ? 5.011 -2.598 2.721 1.00 97.00 133 LEU A N 1
ATOM 974 C CA . LEU A 1 133 ? 4.263 -1.494 3.322 1.00 97.00 133 LEU A CA 1
ATOM 975 C C . LEU A 1 133 ? 4.756 -1.281 4.752 1.00 97.00 133 LEU A C 1
ATOM 977 O O . LEU A 1 133 ? 4.357 -1.993 5.672 1.00 97.00 133 LEU A O 1
ATOM 981 N N . LYS A 1 134 ? 5.643 -0.303 4.938 1.00 95.62 134 LYS A N 1
ATOM 982 C CA . LYS A 1 134 ? 6.330 -0.088 6.216 1.00 95.62 134 LYS A CA 1
ATOM 983 C C . LYS A 1 134 ? 5.335 0.272 7.332 1.00 95.62 134 LYS A C 1
ATOM 985 O O . LYS A 1 134 ? 4.611 1.262 7.227 1.00 95.62 134 LYS A O 1
ATOM 990 N N . GLY A 1 135 ? 5.354 -0.476 8.428 1.00 95.31 135 GLY A N 1
ATOM 991 C CA . GLY A 1 135 ? 4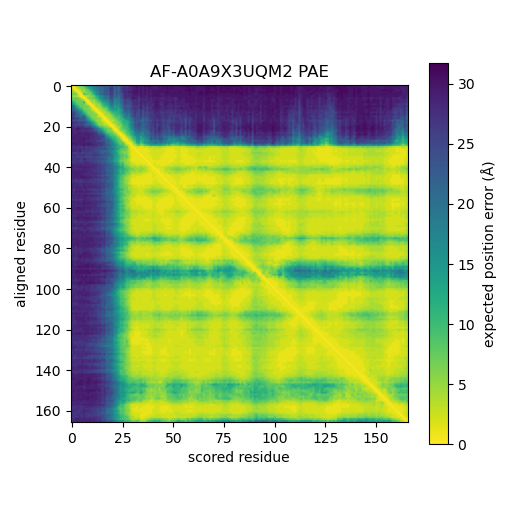.496 -0.333 9.604 1.00 95.31 135 GLY A CA 1
ATOM 992 C C . GLY A 1 135 ? 3.076 -0.887 9.442 1.00 95.31 135 GLY A C 1
ATOM 993 O O . GLY A 1 135 ? 2.248 -0.668 10.329 1.00 95.31 135 GLY A O 1
ATOM 994 N N . LEU A 1 136 ? 2.761 -1.570 8.337 1.00 95.69 136 LEU A N 1
ATOM 995 C CA . LEU A 1 136 ? 1.406 -2.064 8.074 1.00 95.69 136 LEU A CA 1
ATOM 996 C C . LEU A 1 136 ? 0.962 -3.089 9.114 1.00 95.69 136 LEU A C 1
ATOM 998 O O . LEU A 1 136 ? -0.172 -3.037 9.591 1.00 95.69 136 LEU A O 1
ATOM 1002 N N . ALA A 1 137 ? 1.850 -3.999 9.497 1.00 92.75 137 ALA A N 1
ATOM 1003 C CA . ALA A 1 137 ? 1.475 -5.075 10.397 1.00 92.75 137 ALA A CA 1
ATOM 1004 C C . ALA A 1 137 ? 1.143 -4.571 11.814 1.00 92.75 137 ALA A C 1
ATOM 1006 O O . ALA A 1 137 ? 0.198 -5.050 12.443 1.00 92.75 137 ALA A O 1
ATOM 1007 N N . GLU A 1 138 ? 1.861 -3.553 12.298 1.00 93.06 138 GLU A N 1
ATOM 1008 C CA . GLU A 1 138 ? 1.542 -2.872 13.561 1.00 93.06 138 GLU A CA 1
ATOM 1009 C C . GLU A 1 138 ? 0.196 -2.139 13.469 1.00 93.06 138 GLU A C 1
ATOM 1011 O O . GLU A 1 138 ? -0.657 -2.280 14.350 1.00 93.06 138 GLU A O 1
ATOM 1016 N N . ALA A 1 139 ? -0.013 -1.396 12.380 1.00 94.69 139 ALA A N 1
ATOM 1017 C CA . ALA A 1 139 ? -1.240 -0.648 12.140 1.00 94.69 139 ALA A CA 1
ATOM 1018 C C . ALA A 1 139 ? -2.476 -1.564 12.095 1.00 94.69 139 ALA A C 1
ATOM 1020 O O . ALA A 1 139 ? -3.474 -1.299 12.772 1.00 94.69 139 ALA A O 1
ATOM 1021 N N . LEU A 1 140 ? -2.383 -2.690 11.383 1.00 92.75 140 LEU A N 1
ATOM 1022 C CA . LEU A 1 140 ? -3.456 -3.679 11.324 1.00 92.75 140 LEU A CA 1
ATOM 1023 C C . LEU A 1 140 ? -3.664 -4.397 12.650 1.00 92.75 140 LEU A C 1
ATOM 1025 O O . LEU A 1 140 ? -4.810 -4.580 13.035 1.00 92.75 140 LEU A O 1
ATOM 1029 N N . THR A 1 141 ? -2.609 -4.729 13.394 1.00 90.50 141 THR A N 1
ATOM 1030 C CA . THR A 1 141 ? -2.760 -5.334 14.732 1.00 90.50 141 THR A CA 1
ATOM 1031 C C . THR A 1 141 ? -3.528 -4.412 15.679 1.00 90.50 141 THR A C 1
ATOM 1033 O O . THR A 1 141 ? -4.370 -4.859 16.456 1.00 90.50 141 THR A O 1
ATOM 1036 N N . LYS A 1 142 ? -3.272 -3.102 15.601 1.00 91.06 142 LYS A N 1
ATOM 1037 C CA . LYS A 1 142 ? -3.991 -2.101 16.395 1.00 91.06 142 LYS A CA 1
ATOM 1038 C C . LYS A 1 142 ? -5.462 -1.984 15.984 1.00 91.06 142 LYS A C 1
ATOM 1040 O O . LYS A 1 142 ? -6.306 -1.742 16.847 1.00 91.06 142 LYS A O 1
ATOM 1045 N N . ARG A 1 143 ? -5.764 -2.108 14.687 1.00 90.69 143 ARG A N 1
ATOM 1046 C CA . ARG A 1 143 ? -7.129 -1.993 14.151 1.00 90.69 143 ARG A CA 1
ATOM 1047 C C . ARG A 1 143 ? -7.947 -3.273 14.344 1.00 90.69 143 ARG A C 1
ATOM 1049 O O . ARG A 1 143 ? -9.117 -3.187 14.696 1.00 90.69 143 ARG A O 1
ATOM 1056 N N . LEU A 1 144 ? -7.321 -4.423 14.117 1.00 90.75 144 LEU A N 1
ATOM 1057 C CA . LEU A 1 144 ? -7.911 -5.756 14.001 1.00 90.75 144 LEU A CA 1
ATOM 1058 C C . LEU A 1 144 ? -7.084 -6.756 14.834 1.00 90.75 144 LEU A C 1
ATOM 1060 O O . LEU A 1 144 ? -6.310 -7.540 14.277 1.00 90.75 144 LEU A O 1
ATOM 1064 N N . PRO A 1 145 ? -7.208 -6.746 16.173 1.00 84.88 145 PRO A N 1
ATOM 1065 C CA . PRO A 1 145 ? -6.375 -7.581 17.041 1.00 84.88 145 PRO A CA 1
ATOM 1066 C C . PRO A 1 145 ? -6.516 -9.082 16.743 1.00 84.88 145 PRO A C 1
ATOM 1068 O O . PRO A 1 145 ? -5.520 -9.801 16.749 1.00 84.88 145 PRO A O 1
ATOM 1071 N N . ASP A 1 146 ? -7.718 -9.536 16.381 1.00 85.25 146 ASP A N 1
ATOM 1072 C CA . ASP A 1 146 ? -8.001 -10.946 16.079 1.00 85.25 146 ASP A CA 1
ATOM 1073 C C . ASP A 1 146 ? -7.335 -11.421 14.770 1.00 85.25 146 ASP A C 1
ATOM 1075 O O . ASP A 1 146 ? -7.069 -12.612 14.587 1.00 85.25 146 ASP A O 1
ATOM 1079 N N . LEU A 1 147 ? -7.045 -10.505 13.834 1.00 81.12 147 LEU A N 1
ATOM 1080 C CA . LEU A 1 147 ? -6.328 -10.830 12.596 1.00 81.12 147 LEU A CA 1
ATOM 1081 C C . LEU A 1 147 ? -4.862 -11.173 12.890 1.00 81.12 147 LEU A C 1
ATOM 1083 O O . LEU A 1 147 ? -4.322 -12.126 12.329 1.00 81.12 147 LEU A O 1
ATOM 1087 N N . ALA A 1 148 ? -4.232 -10.420 13.792 1.00 73.50 148 ALA A N 1
ATOM 1088 C CA . ALA A 1 148 ? -2.820 -10.578 14.134 1.00 73.50 148 ALA A CA 1
ATOM 1089 C C . ALA A 1 148 ? -2.518 -11.910 14.841 1.00 73.50 148 ALA A C 1
ATOM 1091 O O . ALA A 1 148 ? -1.403 -12.419 14.763 1.00 73.50 148 ALA A O 1
ATOM 1092 N N . GLU A 1 149 ? -3.511 -12.516 15.496 1.00 78.12 149 GLU A N 1
ATOM 1093 C CA . GLU A 1 149 ? -3.378 -13.863 16.064 1.00 78.12 149 GLU A CA 1
ATOM 1094 C C . GLU A 1 149 ? -3.363 -14.958 14.985 1.00 78.12 149 GLU A C 1
ATOM 1096 O O . GLU A 1 149 ? -2.875 -16.066 15.223 1.00 78.12 149 GLU A O 1
ATOM 1101 N N . ARG A 1 150 ? -3.901 -14.660 13.796 1.00 80.12 150 ARG A N 1
ATOM 1102 C CA . ARG A 1 150 ? -4.060 -15.612 12.690 1.00 80.12 150 ARG A CA 1
ATOM 1103 C C . ARG A 1 150 ? -2.918 -15.545 11.679 1.00 80.12 150 ARG A C 1
ATOM 1105 O O . ARG A 1 150 ? -2.614 -16.572 11.077 1.00 80.12 150 ARG A O 1
ATOM 1112 N N . ILE A 1 151 ? -2.301 -14.375 11.502 1.00 78.12 151 ILE A N 1
ATOM 1113 C CA . ILE A 1 151 ? -1.312 -14.118 10.447 1.00 78.12 151 ILE A CA 1
ATOM 1114 C C . ILE A 1 151 ? -0.005 -13.595 11.063 1.00 78.12 151 ILE A C 1
ATOM 1116 O O . ILE A 1 151 ? -0.032 -12.594 11.781 1.00 78.12 151 ILE A O 1
ATOM 1120 N N . PRO A 1 152 ? 1.157 -14.217 10.781 1.00 77.94 152 PRO A N 1
ATOM 1121 C CA . PRO A 1 152 ? 2.446 -13.712 11.245 1.00 77.94 152 PRO A CA 1
ATOM 1122 C C . PRO A 1 152 ? 2.736 -12.293 10.737 1.00 77.94 152 PRO A C 1
ATOM 1124 O O . PRO A 1 152 ? 2.496 -11.973 9.574 1.00 77.94 152 PRO A O 1
ATOM 1127 N N . GLN A 1 153 ? 3.298 -11.448 11.604 1.00 73.12 153 GLN A N 1
ATOM 1128 C CA . GLN A 1 153 ? 3.536 -10.026 11.328 1.00 73.12 153 GLN A CA 1
ATOM 1129 C C . GLN A 1 153 ? 4.366 -9.787 10.052 1.00 73.12 153 GLN A C 1
ATOM 1131 O O . GLN A 1 153 ? 4.083 -8.872 9.281 1.00 73.12 153 GLN A O 1
ATOM 1136 N N . ASP A 1 154 ? 5.370 -10.629 9.802 1.00 73.75 154 ASP A N 1
ATOM 1137 C CA . ASP A 1 15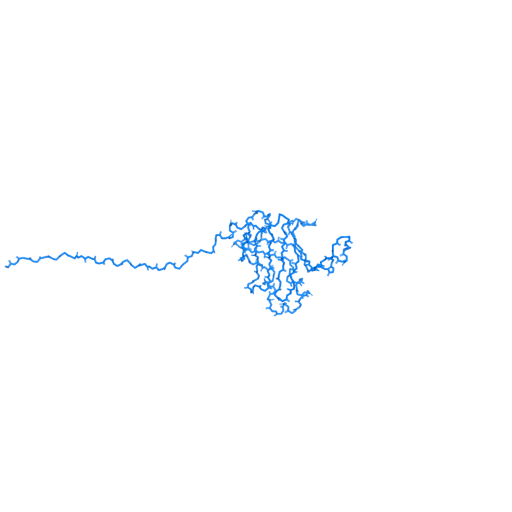4 ? 6.233 -10.561 8.620 1.00 73.75 154 ASP A CA 1
ATOM 1138 C C . ASP A 1 154 ? 5.489 -10.852 7.307 1.00 73.75 154 ASP A C 1
ATOM 1140 O O . ASP A 1 154 ? 5.905 -10.366 6.255 1.00 73.75 154 ASP A O 1
ATOM 1144 N N . GLN A 1 155 ? 4.374 -11.584 7.371 1.00 77.00 155 GLN A N 1
ATOM 1145 C CA . GLN A 1 155 ? 3.523 -11.879 6.215 1.00 77.00 155 GLN A CA 1
ATOM 1146 C C . GLN A 1 155 ? 2.505 -10.773 5.923 1.00 77.00 155 GLN A C 1
ATOM 1148 O O . GLN A 1 155 ? 2.000 -10.696 4.809 1.00 77.00 155 GLN A O 1
ATOM 1153 N N . ILE A 1 156 ? 2.215 -9.908 6.899 1.00 84.50 156 ILE A N 1
ATOM 1154 C CA . ILE A 1 156 ? 1.324 -8.753 6.719 1.00 84.50 156 ILE A CA 1
ATOM 1155 C C . ILE A 1 156 ? 2.091 -7.573 6.110 1.00 84.50 156 ILE A C 1
ATOM 1157 O O . ILE A 1 156 ? 1.555 -6.823 5.304 1.00 84.50 156 ILE A O 1
ATOM 1161 N N . GLU A 1 157 ? 3.359 -7.411 6.487 1.00 91.56 157 GLU A N 1
ATOM 1162 C CA . GLU A 1 157 ? 4.200 -6.279 6.088 1.00 91.56 157 GLU A CA 1
ATOM 1163 C C . GLU A 1 157 ? 4.631 -6.336 4.604 1.00 91.56 157 GLU A C 1
ATOM 1165 O O . GLU A 1 157 ? 4.920 -5.306 3.984 1.00 91.56 157 GLU A O 1
ATOM 1170 N N . ARG A 1 158 ? 4.691 -7.543 4.022 1.00 93.50 158 ARG A N 1
ATOM 1171 C CA . ARG A 1 158 ? 5.152 -7.792 2.650 1.00 93.50 158 ARG A CA 1
ATOM 1172 C C . ARG A 1 158 ? 4.134 -8.601 1.859 1.00 93.50 158 ARG A C 1
ATOM 1174 O O . ARG A 1 158 ? 3.798 -9.715 2.244 1.00 93.50 158 ARG A O 1
ATOM 1181 N N . LEU A 1 159 ? 3.712 -8.063 0.721 1.00 95.12 159 LEU A N 1
ATOM 1182 C CA . LEU A 1 159 ? 2.698 -8.656 -0.144 1.00 95.12 159 LEU A CA 1
ATOM 1183 C C . LEU A 1 159 ? 3.324 -9.047 -1.485 1.00 95.12 159 LEU A C 1
ATOM 1185 O O . LEU A 1 159 ? 4.008 -8.242 -2.114 1.00 95.12 159 LEU A O 1
ATOM 1189 N N . ASN A 1 160 ? 3.100 -10.273 -1.939 1.00 94.56 160 ASN A N 1
ATOM 1190 C CA . ASN A 1 160 ? 3.620 -10.770 -3.210 1.00 94.56 160 ASN A CA 1
ATOM 1191 C C . ASN A 1 160 ? 2.682 -10.394 -4.350 1.00 94.56 160 ASN A C 1
ATOM 1193 O O . ASN A 1 160 ? 1.469 -10.395 -4.163 1.00 94.56 160 ASN A O 1
ATOM 1197 N N . LEU A 1 161 ? 3.224 -10.113 -5.531 1.00 94.38 161 LEU A N 1
ATOM 1198 C CA . LEU A 1 161 ? 2.423 -9.948 -6.738 1.00 94.38 161 LEU A CA 1
ATOM 1199 C C . LEU A 1 161 ? 1.729 -11.277 -7.066 1.00 94.38 161 LEU A C 1
ATOM 1201 O O . LEU A 1 161 ? 2.393 -12.278 -7.329 1.00 94.38 161 LEU A O 1
ATOM 1205 N N . VAL A 1 162 ? 0.398 -11.278 -7.066 1.00 94.31 162 VAL A N 1
ATOM 1206 C CA . VAL A 1 162 ? -0.423 -12.475 -7.323 1.00 94.31 162 VAL A CA 1
ATOM 1207 C C . VAL A 1 162 ? -1.359 -12.314 -8.515 1.00 94.31 162 VAL A C 1
ATOM 1209 O O . VAL A 1 162 ? -1.842 -13.309 -9.053 1.00 94.31 162 VAL A O 1
ATOM 1212 N N . ALA A 1 163 ? -1.616 -11.080 -8.955 1.00 92.06 163 ALA A N 1
ATOM 1213 C CA . ALA A 1 163 ? -2.530 -10.808 -10.054 1.00 92.06 163 ALA A CA 1
ATOM 1214 C C . ALA A 1 163 ? -2.105 -9.593 -10.884 1.00 92.06 163 ALA A C 1
ATOM 1216 O O . ALA A 1 163 ? -1.444 -8.675 -10.397 1.00 92.06 163 ALA A O 1
ATOM 1217 N N . CYS A 1 164 ? -2.545 -9.585 -12.140 1.00 93.19 164 CYS A N 1
ATOM 1218 C CA . CYS A 1 164 ? -2.581 -8.401 -12.984 1.00 93.19 164 CYS A CA 1
ATOM 1219 C C . CYS A 1 164 ? -3.987 -8.270 -13.559 1.00 93.19 164 CYS A C 1
ATOM 1221 O O . CYS A 1 164 ? -4.480 -9.218 -14.171 1.00 93.19 164 CYS A O 1
ATOM 1223 N N . GLN A 1 165 ? -4.636 -7.139 -13.319 1.00 85.31 165 GLN A N 1
ATOM 1224 C CA . GLN A 1 165 ? -6.003 -6.887 -13.760 1.00 85.31 165 GLN A CA 1
ATOM 1225 C C . GLN A 1 165 ? -6.027 -6.551 -15.258 1.00 85.31 165 GLN A C 1
ATOM 1227 O O . GLN A 1 165 ? -5.088 -5.939 -15.768 1.00 85.31 165 GLN A O 1
ATOM 1232 N N . GLU A 1 166 ? -7.075 -7.002 -15.955 1.00 68.50 166 GLU A N 1
ATOM 1233 C CA . GLU A 1 166 ? -7.305 -6.758 -17.391 1.00 68.50 166 GLU A CA 1
ATOM 1234 C C . GLU A 1 166 ? -8.177 -5.524 -17.643 1.00 68.50 166 GLU A C 1
ATOM 1236 O O . GLU A 1 166 ? -9.146 -5.314 -16.876 1.00 68.50 166 GLU A O 1
#

Nearest PDB structures (foldseek):
  6nb4-assembly1_C  TM=2.370E-01  e=1.679E+00  Middle East respiratory syndrome-related coronavirus

Sequence (166 aa):
MRNASPCLLALAAVLMLPVPGQTEDTVARRCPQVLAGYAANDDAVRLEFNGSDNMSFRFLVAGEEPYDGFVFEAENEPGIAGVILDNCPDGDVTGVELDACTVWRGHMYGIDDNGGTVELGAADAPAVGQLHLKGLAEALTKRLPDLAERIPQDQIERLNLVACQE

Radius of gyration: 25.31 Å; Cα contacts (8 Å, |Δi|>4): 309; chains: 1; bounding box: 42×94×67 Å

Secondary structure (DSSP, 8-state):
-----------------------SSSSGGG-BGGGEEEE-TTSSEEEEE-S-TT-EEEEEETTSPPEEEEEEE-SSSSSEEEEEESSPPPSS--HHHHHHHEEEEEEEEEE-TTS-EEEPPPTTSBPPSEEEETTHHHHHHHH-HHHHTTS-HHHHHEEEEEEE--

pLDDT: mean 84.38, std 15.81, range [40.47, 97.94]

Organism: NCBI:txid1922333